Protein AF-A0A1K2CE29-F1 (afdb_monomer)

Organism: Streptomyces atratus (NCBI:txid1893)

Foldseek 3Di:
DALQWDDDPLDPPTDGDDLVVSLVVLLVCVVVPDQEAEEEQPRHDPVGHPLLSNLQNAPVHDPSHHYHYYDFWDADPVRDTDPTDDPVRRVVVVVVSVPPDND

Nearest PDB structures (foldseek):
  8te8-assembly2_B  TM=7.914E-01  e=6.055E-07  Escherichia coli
  3v0u-assembly1_A  TM=7.555E-01  e=3.771E-03  Rauvolfia serpentina
  3v0t-assembly1_A  TM=7.241E-01  e=9.459E-03  Rauvolfia serpentina
  7sim-assembly1_B  TM=4.957E-01  e=8.237E-01  Homo sapiens

InterPro domains:
  IPR023210 NADP-dependent oxidoreductase do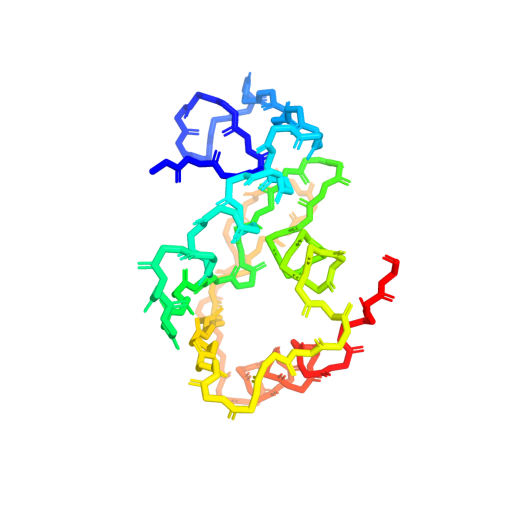main [PF00248] (10-99)
  IPR036812 NAD(P)-dependent oxidoreductase domain superfamily [G3DSA:3.20.20.100] (1-100)
  IPR036812 NAD(P)-dependent oxidoreductase domain superfamily [SSF51430] (17-99)

Structure (mmCIF, N/CA/C/O backbone):
data_AF-A0A1K2CE29-F1
#
_entry.id   AF-A0A1K2CE29-F1
#
loop_
_atom_site.group_PDB
_atom_site.id
_atom_site.type_symbol
_atom_site.label_atom_id
_atom_site.label_alt_id
_atom_site.label_comp_id
_atom_site.label_asym_id
_atom_site.label_entity_id
_atom_site.label_seq_id
_atom_site.pdbx_PDB_ins_code
_atom_site.Cartn_x
_atom_site.Cartn_y
_atom_site.Cartn_z
_atom_site.occupancy
_atom_site.B_iso_or_equiv
_atom_site.auth_seq_id
_atom_site.auth_comp_id
_atom_site.auth_asym_id
_atom_site.auth_atom_id
_atom_site.pdbx_PDB_model_num
ATOM 1 N N . MET A 1 1 ? -6.189 9.798 -3.801 1.00 66.31 1 MET A N 1
ATOM 2 C CA . MET A 1 1 ? -5.172 10.504 -2.982 1.00 66.31 1 MET A CA 1
ATOM 3 C C . MET A 1 1 ? -3.851 9.754 -3.088 1.00 66.31 1 MET A C 1
ATOM 5 O O . MET A 1 1 ? -3.899 8.541 -3.218 1.00 66.31 1 MET A O 1
ATOM 9 N N . ARG A 1 2 ? -2.696 10.433 -3.054 1.00 82.62 2 ARG A N 1
ATOM 10 C CA . ARG A 1 2 ? -1.378 9.775 -3.028 1.00 82.62 2 ARG A CA 1
ATOM 11 C C . ARG A 1 2 ? -0.808 9.786 -1.615 1.00 82.62 2 ARG A C 1
ATOM 13 O O . ARG A 1 2 ? -0.798 10.841 -0.983 1.00 82.62 2 ARG A O 1
ATOM 20 N N . LEU A 1 3 ? -0.372 8.621 -1.138 1.00 90.19 3 LEU A N 1
ATOM 21 C CA . LEU A 1 3 ? 0.166 8.457 0.216 1.00 90.19 3 LEU A CA 1
ATOM 22 C C . LEU A 1 3 ? 1.689 8.601 0.276 1.00 90.19 3 LEU A C 1
ATOM 24 O O . LEU A 1 3 ? 2.207 9.051 1.289 1.00 90.19 3 LEU A O 1
ATOM 28 N N . THR A 1 4 ? 2.404 8.242 -0.791 1.00 87.69 4 THR A N 1
ATOM 29 C CA . THR A 1 4 ? 3.874 8.200 -0.792 1.00 87.69 4 THR A CA 1
ATOM 30 C C . THR A 1 4 ? 4.516 9.501 -1.268 1.00 87.69 4 THR A C 1
ATOM 32 O O . THR A 1 4 ? 5.581 9.861 -0.767 1.00 87.69 4 THR A O 1
ATOM 35 N N . GLN A 1 5 ? 3.867 10.241 -2.178 1.00 87.75 5 GLN A N 1
ATOM 36 C CA . GLN A 1 5 ? 4.400 11.472 -2.780 1.00 87.75 5 GLN A CA 1
ATOM 37 C C . GLN A 1 5 ? 3.315 12.463 -3.222 1.00 87.75 5 GLN A C 1
ATOM 39 O O . GLN A 1 5 ? 2.170 12.077 -3.462 1.00 87.75 5 GLN A O 1
ATOM 44 N N . THR A 1 6 ? 3.687 13.731 -3.361 1.00 83.25 6 THR A N 1
ATOM 45 C CA . THR A 1 6 ? 2.931 14.771 -4.073 1.00 83.25 6 THR A CA 1
ATOM 46 C C . THR A 1 6 ? 3.505 14.952 -5.489 1.00 83.25 6 THR A C 1
ATOM 48 O O . THR A 1 6 ? 4.650 14.591 -5.738 1.00 83.25 6 THR A O 1
ATOM 51 N 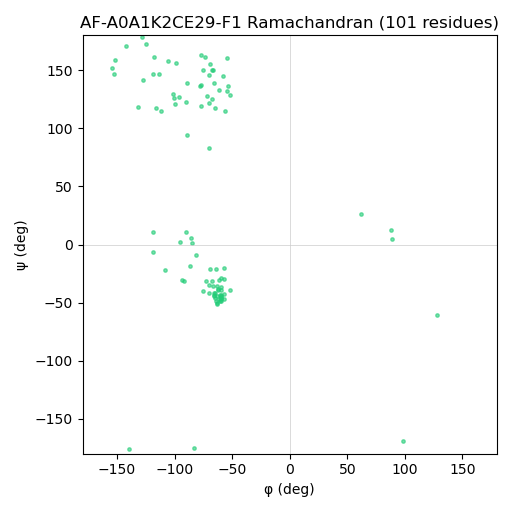N . GLY A 1 7 ? 2.712 15.459 -6.442 1.00 76.50 7 GLY A N 1
ATOM 52 C CA . GLY A 1 7 ? 3.133 15.614 -7.850 1.00 76.50 7 GLY A CA 1
ATOM 53 C C . GLY A 1 7 ? 2.654 14.492 -8.781 1.00 76.50 7 GLY A C 1
ATOM 54 O O . GLY A 1 7 ? 1.777 13.710 -8.402 1.00 76.50 7 GLY A O 1
ATOM 55 N N . ALA A 1 8 ? 3.177 14.436 -10.014 1.00 71.38 8 ALA A N 1
ATOM 56 C CA . ALA A 1 8 ? 2.796 13.451 -11.038 1.00 71.38 8 ALA A CA 1
ATOM 57 C C . ALA A 1 8 ? 3.427 12.063 -10.786 1.00 71.38 8 ALA A C 1
ATOM 59 O O . ALA A 1 8 ? 4.234 11.885 -9.874 1.00 71.38 8 ALA A O 1
ATOM 60 N N . VAL A 1 9 ? 2.904 10.996 -11.420 1.00 64.50 9 VAL A N 1
ATOM 61 C CA . VAL A 1 9 ? 3.458 9.632 -11.213 1.00 64.50 9 VAL A CA 1
ATOM 62 C C . VAL A 1 9 ? 4.730 9.564 -12.044 1.00 64.50 9 VAL A C 1
ATOM 64 O O . VAL A 1 9 ? 4.688 10.008 -13.186 1.00 64.50 9 VAL A O 1
ATOM 67 N N . PHE A 1 10 ? 5.811 9.008 -11.493 1.00 65.88 10 PHE A N 1
ATOM 68 C CA . PHE A 1 10 ? 7.098 8.892 -12.194 1.00 65.88 10 PHE A CA 1
ATOM 69 C C . PHE A 1 10 ? 7.723 10.239 -12.582 1.00 65.88 10 PHE A C 1
ATOM 71 O O . PHE A 1 10 ? 8.460 10.318 -13.556 1.00 65.88 10 PHE A O 1
ATOM 78 N N . ASP A 1 11 ? 7.391 11.284 -11.828 1.00 71.06 11 ASP A N 1
ATOM 79 C CA . ASP A 1 11 ? 8.025 12.591 -11.924 1.00 71.06 11 ASP A CA 1
ATOM 80 C C . ASP A 1 11 ? 9.221 12.639 -10.972 1.00 71.06 11 ASP A C 1
ATOM 82 O O . ASP A 1 11 ? 9.059 12.430 -9.766 1.00 71.06 11 ASP A O 1
ATOM 86 N N . ASP A 1 12 ? 10.402 12.926 -11.515 1.00 67.12 12 ASP A N 1
ATOM 87 C CA . ASP A 1 12 ? 11.650 13.044 -10.756 1.00 67.12 12 ASP A CA 1
ATOM 88 C C . ASP A 1 12 ? 11.606 14.211 -9.751 1.00 67.12 12 ASP A C 1
ATOM 90 O O . ASP A 1 12 ? 12.337 14.211 -8.761 1.00 67.12 12 ASP A O 1
ATOM 94 N N . GLY A 1 13 ? 10.712 15.188 -9.961 1.00 70.56 13 GLY A N 1
ATOM 95 C CA . GLY A 1 13 ? 10.454 16.300 -9.043 1.00 70.56 13 GLY A CA 1
ATOM 96 C C . GLY A 1 13 ? 9.452 15.999 -7.921 1.00 70.56 13 GLY A C 1
ATOM 97 O O . GLY A 1 13 ? 9.144 16.890 -7.123 1.00 70.56 13 GLY A O 1
ATOM 98 N N . ALA A 1 14 ? 8.911 14.779 -7.839 1.00 80.38 14 ALA A N 1
ATOM 99 C CA . ALA A 1 14 ? 7.910 14.426 -6.838 1.00 80.38 14 ALA A CA 1
ATOM 100 C C . ALA A 1 14 ? 8.495 14.418 -5.413 1.00 80.38 14 ALA A C 1
ATOM 102 O O . ALA A 1 14 ? 9.448 13.702 -5.104 1.00 80.38 14 ALA A O 1
ATOM 103 N N . ALA A 1 15 ? 7.874 15.172 -4.504 1.00 84.69 15 ALA A N 1
ATOM 104 C CA . ALA A 1 15 ? 8.290 15.225 -3.106 1.00 84.69 15 ALA A CA 1
ATOM 105 C C . ALA A 1 15 ? 7.581 14.138 -2.277 1.00 84.69 15 ALA A C 1
ATOM 107 O O . ALA A 1 15 ? 6.372 13.933 -2.441 1.00 84.69 15 ALA A O 1
ATOM 108 N N . PRO A 1 16 ? 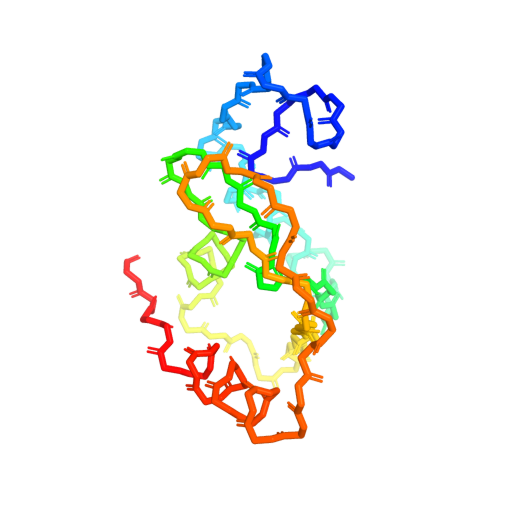8.274 13.459 -1.342 1.00 86.06 16 PRO A N 1
ATOM 109 C CA . PRO A 1 16 ? 7.632 12.552 -0.401 1.00 86.06 16 PRO A CA 1
ATOM 110 C C . PRO A 1 16 ? 6.491 13.239 0.356 1.00 86.06 16 PRO A C 1
ATOM 112 O O . PRO A 1 16 ? 6.621 14.372 0.818 1.00 86.06 16 PRO A O 1
ATOM 115 N N . SER A 1 17 ? 5.363 12.546 0.503 1.00 90.31 17 SER A N 1
ATOM 116 C CA . SER A 1 17 ? 4.260 13.060 1.316 1.00 90.31 17 SER A CA 1
ATOM 117 C C . SER A 1 17 ? 4.648 13.103 2.794 1.00 90.31 17 SER A C 1
ATOM 119 O O . SER A 1 17 ? 5.399 12.252 3.283 1.00 90.31 17 SER 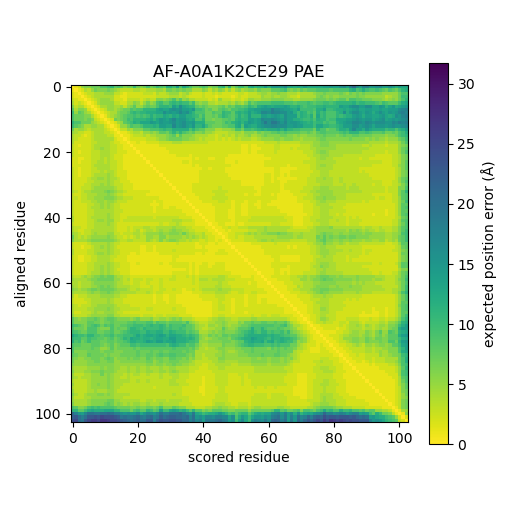A O 1
ATOM 121 N N . ASP A 1 18 ? 4.069 14.057 3.527 1.00 92.62 18 ASP A N 1
ATOM 122 C CA . ASP A 1 18 ? 4.161 14.073 4.985 1.00 92.62 18 ASP A CA 1
ATOM 123 C C . ASP A 1 18 ? 3.679 12.737 5.583 1.00 92.62 18 ASP A C 1
ATOM 125 O O . ASP A 1 18 ? 2.606 12.231 5.227 1.00 92.62 18 ASP A O 1
ATOM 129 N N . ARG A 1 19 ? 4.473 12.170 6.506 1.00 93.94 19 ARG A N 1
ATOM 130 C CA . ARG A 1 19 ? 4.168 10.860 7.110 1.00 93.94 19 ARG A CA 1
ATOM 131 C C . ARG A 1 19 ? 2.881 10.922 7.902 1.00 93.94 19 ARG A C 1
ATOM 133 O O . ARG A 1 19 ? 2.048 10.032 7.774 1.00 93.94 19 ARG A O 1
ATOM 140 N N . GLY A 1 20 ? 2.760 11.941 8.754 1.00 96.31 20 GLY A N 1
ATOM 141 C CA . GLY A 1 20 ? 1.667 12.055 9.712 1.00 96.31 20 GLY A CA 1
ATOM 142 C C . GLY A 1 20 ? 0.335 12.102 8.985 1.00 96.31 20 GLY A C 1
ATOM 143 O O . GLY A 1 20 ? -0.575 11.340 9.305 1.00 96.31 20 GLY A O 1
ATOM 144 N N . ARG A 1 21 ? 0.270 12.902 7.920 1.00 95.44 21 ARG A N 1
ATOM 145 C CA . ARG A 1 21 ? -0.886 12.990 7.034 1.00 95.44 21 ARG A CA 1
ATOM 146 C C . ARG A 1 21 ? -1.223 11.654 6.376 1.00 95.44 21 ARG A C 1
ATOM 148 O O . ARG A 1 21 ? -2.392 11.281 6.359 1.00 95.44 21 ARG A O 1
ATOM 155 N N . ALA A 1 22 ? -0.237 10.934 5.837 1.00 95.88 22 ALA A N 1
ATOM 156 C CA . ALA A 1 22 ? -0.478 9.642 5.191 1.00 95.88 22 ALA A CA 1
ATOM 157 C C . ALA A 1 22 ? -1.029 8.596 6.178 1.00 95.88 22 ALA A C 1
ATOM 159 O O . ALA A 1 22 ? -2.013 7.921 5.873 1.00 95.88 22 ALA A O 1
ATOM 160 N N . LEU A 1 23 ? -0.452 8.517 7.382 1.00 97.38 23 LEU A N 1
ATOM 161 C CA . LEU A 1 23 ? -0.927 7.620 8.439 1.00 97.38 23 LEU A CA 1
ATOM 162 C C . LEU A 1 23 ? -2.331 8.009 8.927 1.00 97.38 23 LEU A C 1
ATOM 164 O O . LEU A 1 23 ? -3.175 7.136 9.118 1.00 97.38 23 LEU A O 1
ATOM 168 N N . ALA A 1 24 ? -2.600 9.307 9.100 1.00 97.75 24 ALA A N 1
ATOM 169 C CA . ALA A 1 24 ? -3.907 9.803 9.529 1.00 97.75 24 ALA A CA 1
ATOM 170 C C . ALA A 1 24 ? -5.012 9.454 8.523 1.00 97.75 24 ALA A C 1
ATOM 172 O O . ALA A 1 24 ? -6.104 9.069 8.924 1.00 97.75 24 ALA A O 1
ATOM 173 N N . VAL A 1 25 ? -4.723 9.530 7.222 1.00 97.44 25 VAL A N 1
ATOM 174 C CA . VAL A 1 25 ? -5.672 9.151 6.164 1.00 97.44 25 VAL A CA 1
ATOM 175 C C . VAL A 1 25 ? -5.996 7.662 6.212 1.00 97.44 25 VAL A C 1
ATOM 177 O O . VAL A 1 25 ? -7.167 7.304 6.143 1.00 97.44 25 VAL A O 1
ATOM 180 N N . LEU A 1 26 ? -4.980 6.802 6.345 1.00 97.75 26 LEU A N 1
ATOM 181 C CA . LEU A 1 26 ? -5.170 5.350 6.434 1.00 97.75 26 LEU A CA 1
ATOM 182 C C . LEU A 1 26 ? -6.034 4.975 7.642 1.00 97.75 26 LEU A C 1
ATOM 184 O O . LEU A 1 26 ? -7.015 4.251 7.495 1.00 97.75 26 LEU A O 1
ATOM 188 N N . ARG A 1 27 ? -5.714 5.527 8.818 1.00 98.19 27 ARG A N 1
ATOM 189 C CA . ARG A 1 27 ? -6.497 5.308 10.044 1.00 98.19 27 ARG A CA 1
ATOM 190 C C . ARG A 1 27 ? -7.924 5.809 9.889 1.00 98.19 27 ARG A C 1
ATOM 192 O O . ARG A 1 27 ? -8.862 5.074 10.170 1.00 98.19 27 ARG A O 1
ATOM 199 N N . ARG A 1 28 ? -8.091 7.023 9.355 1.00 98.31 28 ARG A N 1
ATOM 200 C CA . ARG A 1 28 ? -9.413 7.614 9.159 1.00 98.31 28 ARG A CA 1
ATOM 201 C C . ARG A 1 28 ? -10.273 6.814 8.183 1.00 98.31 28 ARG A C 1
ATOM 203 O O . ARG A 1 28 ? -11.478 6.736 8.381 1.00 98.31 28 ARG A O 1
ATOM 210 N N . ALA A 1 29 ? -9.683 6.228 7.142 1.00 97.88 29 ALA A N 1
ATOM 211 C CA . ALA A 1 29 ? -10.415 5.372 6.213 1.00 97.88 29 ALA A CA 1
ATOM 212 C C . ALA A 1 29 ? -11.014 4.154 6.934 1.00 97.88 29 ALA A C 1
ATOM 214 O O . ALA A 1 29 ? -12.211 3.903 6.808 1.00 97.88 29 ALA A O 1
ATOM 215 N N . VAL A 1 30 ? -10.211 3.458 7.742 1.00 97.56 30 VAL A N 1
ATOM 216 C CA . VAL A 1 30 ? -10.671 2.299 8.524 1.00 97.56 30 VAL A CA 1
ATOM 217 C C . VAL A 1 30 ? -11.694 2.708 9.591 1.00 97.56 30 VAL A C 1
ATOM 219 O O . VAL A 1 30 ? -12.729 2.064 9.713 1.00 97.56 30 VAL A O 1
ATOM 222 N N . GLU A 1 31 ? -11.487 3.827 10.296 1.00 97.69 31 GLU A N 1
ATOM 223 C CA . GLU A 1 31 ? -12.479 4.386 11.239 1.00 97.69 31 GLU A CA 1
ATOM 224 C C . GLU A 1 31 ? -13.837 4.688 10.584 1.00 97.69 31 GLU A C 1
ATOM 226 O O . GLU A 1 31 ? -14.870 4.665 11.249 1.00 97.69 31 GLU A O 1
ATOM 231 N N . LEU A 1 32 ? -13.836 5.012 9.289 1.00 98.19 32 LEU A N 1
ATOM 232 C CA . LEU A 1 32 ? -15.038 5.273 8.498 1.00 98.19 32 LEU A CA 1
ATOM 233 C C . LEU A 1 32 ? -15.665 3.996 7.911 1.00 98.19 32 LEU A C 1
ATOM 235 O O . LEU A 1 32 ? -16.626 4.094 7.151 1.00 98.19 32 LEU A O 1
ATOM 239 N N . GLY A 1 33 ? -15.144 2.815 8.255 1.00 97.62 33 GLY A N 1
ATOM 240 C CA . GLY A 1 33 ? -15.666 1.520 7.820 1.00 97.62 33 GLY A CA 1
ATOM 241 C C . GLY A 1 33 ? -15.097 1.011 6.496 1.00 97.62 33 GLY A C 1
ATOM 242 O O . GLY A 1 33 ? -15.637 0.061 5.933 1.00 97.62 33 GLY A O 1
ATOM 243 N N . VAL A 1 34 ? -14.024 1.612 5.966 1.00 98.19 34 VAL A N 1
ATOM 244 C CA . VAL A 1 34 ? -13.314 1.033 4.815 1.00 98.19 34 VAL A CA 1
ATOM 245 C C . VAL A 1 34 ? -12.577 -0.224 5.265 1.00 98.19 34 VAL A C 1
ATOM 247 O O . VAL A 1 34 ? -11.684 -0.150 6.105 1.00 98.19 34 VAL A O 1
ATOM 250 N N . ASN A 1 35 ? -12.895 -1.355 4.639 1.00 97.88 35 ASN A N 1
ATOM 251 C CA . ASN A 1 35 ? -12.266 -2.649 4.908 1.00 97.88 35 ASN A CA 1
ATOM 252 C C . ASN A 1 35 ? -11.539 -3.242 3.687 1.00 97.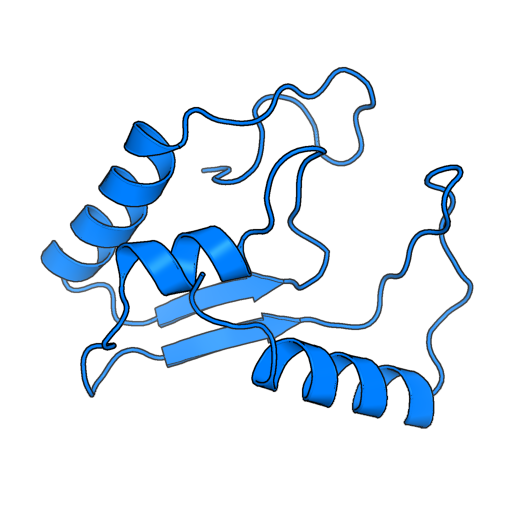88 35 ASN A C 1
ATOM 254 O O . ASN A 1 35 ? -11.123 -4.394 3.712 1.00 97.88 35 ASN A O 1
ATOM 258 N N . HIS A 1 36 ? -11.355 -2.466 2.615 1.00 97.94 36 HIS A N 1
ATOM 259 C CA . HIS A 1 36 ? -10.613 -2.895 1.430 1.00 97.94 36 HIS A CA 1
ATOM 260 C C . HIS A 1 36 ? -9.598 -1.829 1.010 1.00 97.94 36 HIS A C 1
ATOM 262 O O . HIS A 1 36 ? -9.974 -0.704 0.673 1.00 97.94 36 HIS A O 1
ATOM 268 N N . ILE A 1 37 ? -8.310 -2.178 1.018 1.00 96.75 37 ILE A N 1
ATOM 269 C CA . ILE A 1 37 ? -7.203 -1.302 0.616 1.00 96.75 37 ILE A CA 1
ATOM 270 C C . ILE A 1 37 ? -6.516 -1.892 -0.610 1.00 96.75 37 ILE A C 1
ATOM 272 O O . ILE A 1 37 ? -5.918 -2.963 -0.549 1.00 96.75 37 ILE A O 1
ATOM 276 N N . ASP A 1 38 ? -6.555 -1.147 -1.711 1.00 96.50 38 ASP A N 1
ATOM 277 C CA . ASP A 1 38 ? -5.830 -1.465 -2.937 1.00 96.50 38 ASP A CA 1
ATOM 278 C C . ASP A 1 38 ? -4.493 -0.704 -2.991 1.00 96.50 38 ASP A C 1
ATOM 280 O O . ASP A 1 38 ? -4.446 0.520 -2.845 1.00 96.50 38 ASP A O 1
ATOM 284 N N . THR A 1 39 ? -3.395 -1.429 -3.198 1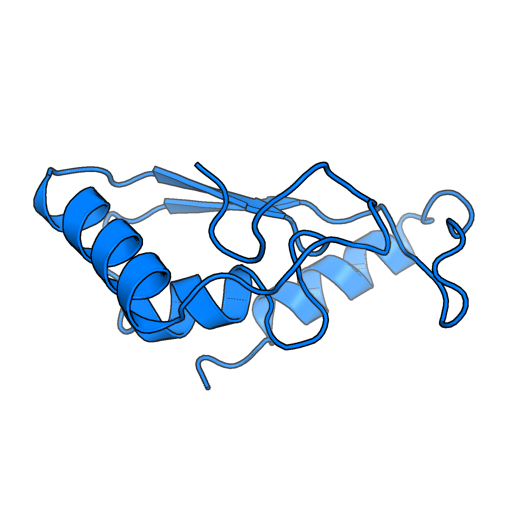.00 94.50 39 THR A N 1
ATOM 285 C CA . THR A 1 39 ? -2.027 -0.898 -3.266 1.00 94.50 39 THR A CA 1
ATOM 286 C C . THR A 1 39 ? -1.210 -1.581 -4.375 1.00 94.50 39 THR A C 1
ATOM 288 O O . THR A 1 39 ? -1.728 -2.371 -5.175 1.00 94.50 39 THR A O 1
ATOM 291 N N . ALA A 1 40 ? 0.073 -1.236 -4.477 1.00 92.44 40 ALA A N 1
ATOM 292 C CA . ALA A 1 40 ? 1.045 -1.868 -5.358 1.00 92.44 40 ALA A CA 1
ATOM 293 C C . ALA A 1 40 ? 2.469 -1.749 -4.792 1.00 92.44 40 ALA A C 1
ATOM 295 O O . ALA A 1 40 ? 2.826 -0.724 -4.213 1.00 92.44 40 ALA A O 1
ATOM 296 N N . ALA A 1 41 ? 3.310 -2.757 -5.038 1.00 89.75 41 ALA A N 1
ATOM 297 C CA . ALA A 1 41 ? 4.708 -2.791 -4.596 1.00 89.75 41 ALA A CA 1
ATOM 298 C C . ALA A 1 41 ? 5.546 -1.624 -5.151 1.00 89.75 41 ALA A C 1
ATOM 300 O O . ALA A 1 41 ? 6.489 -1.160 -4.519 1.00 89.75 41 ALA A O 1
ATOM 301 N N . PHE A 1 42 ? 5.171 -1.130 -6.330 1.00 86.94 42 PHE A N 1
ATOM 302 C CA . PHE A 1 42 ? 5.818 -0.015 -7.018 1.00 86.94 42 PHE A CA 1
ATOM 303 C C . PHE A 1 42 ? 5.220 1.357 -6.648 1.00 86.94 42 PHE A C 1
ATOM 305 O O . PHE A 1 42 ? 5.532 2.359 -7.289 1.00 86.94 42 PHE A O 1
ATOM 312 N N . TYR A 1 43 ? 4.370 1.437 -5.617 1.00 89.06 43 TYR A N 1
ATOM 313 C CA . TYR A 1 43 ? 3.977 2.710 -5.008 1.00 89.06 43 TYR A CA 1
ATOM 314 C C . TYR A 1 43 ? 4.952 3.064 -3.890 1.00 89.06 43 TYR A C 1
ATOM 316 O O . TYR A 1 43 ? 4.798 2.651 -2.740 1.00 89.06 43 TYR A O 1
ATOM 324 N N . PHE A 1 44 ? 5.958 3.859 -4.230 1.00 87.12 44 PHE A N 1
ATOM 325 C CA . PHE A 1 44 ? 6.967 4.348 -3.299 1.00 87.12 44 PHE A CA 1
ATOM 326 C C . PHE A 1 44 ? 7.347 5.796 -3.615 1.00 87.12 44 PHE A C 1
ATOM 328 O O . PHE A 1 44 ? 6.907 6.367 -4.610 1.00 87.12 44 PHE A O 1
ATOM 335 N N . SER A 1 45 ? 8.119 6.395 -2.722 1.00 86.62 45 SER A N 1
ATOM 336 C CA . SER A 1 45 ? 8.922 7.594 -2.938 1.00 86.62 45 SER A CA 1
ATOM 337 C C . SER A 1 45 ? 10.348 7.305 -2.475 1.00 86.62 45 SER A C 1
ATOM 339 O O . SER A 1 45 ? 10.624 6.231 -1.940 1.00 86.62 45 SER A O 1
ATOM 341 N N . SER A 1 46 ? 11.255 8.270 -2.622 1.00 81.75 46 SER A N 1
ATOM 342 C CA . SER A 1 46 ? 12.642 8.136 -2.156 1.00 81.75 46 SER A CA 1
ATOM 343 C C . SER A 1 46 ? 12.777 7.825 -0.659 1.00 81.75 46 SER A C 1
ATOM 345 O O . SER A 1 46 ? 13.818 7.334 -0.235 1.00 81.75 46 SER A O 1
ATOM 347 N N . LEU A 1 47 ? 11.744 8.099 0.147 1.00 86.38 47 LEU A N 1
ATOM 348 C CA . LEU A 1 47 ? 11.782 7.889 1.595 1.00 86.38 47 LEU A CA 1
ATOM 349 C C . LEU A 1 47 ? 10.938 6.710 2.083 1.00 86.38 47 LEU A C 1
ATOM 351 O O . LEU A 1 47 ? 11.156 6.278 3.215 1.00 86.38 47 LEU A O 1
ATOM 355 N N . ARG A 1 48 ? 9.929 6.259 1.321 1.00 87.25 48 ARG A N 1
ATOM 356 C CA . ARG A 1 48 ? 8.855 5.385 1.838 1.00 87.25 48 ARG A CA 1
ATOM 357 C C . ARG A 1 48 ? 8.193 4.524 0.780 1.00 87.25 48 ARG A C 1
ATOM 359 O O . ARG A 1 48 ? 8.026 4.964 -0.352 1.00 87.25 48 ARG A O 1
ATOM 366 N N . SER A 1 49 ? 7.676 3.370 1.190 1.00 90.31 49 SER A N 1
ATOM 367 C CA . SER A 1 49 ? 6.751 2.560 0.388 1.00 90.31 49 SER A CA 1
ATOM 368 C C . SER A 1 49 ? 5.317 2.664 0.917 1.00 90.31 49 SER A C 1
ATOM 370 O O . SER A 1 49 ? 5.082 2.991 2.082 1.00 90.31 49 SER A O 1
ATOM 372 N N . ALA A 1 50 ? 4.332 2.376 0.066 1.00 92.88 50 ALA A N 1
ATOM 373 C CA . ALA A 1 50 ? 2.939 2.279 0.493 1.00 92.88 50 ALA A CA 1
ATOM 374 C C . ALA A 1 50 ? 2.737 1.152 1.523 1.00 92.88 50 ALA A C 1
ATOM 376 O O . ALA A 1 50 ? 2.008 1.350 2.493 1.00 92.88 50 ALA A O 1
ATOM 377 N N . ASN A 1 51 ? 3.421 0.013 1.357 1.00 91.62 51 ASN A N 1
ATOM 378 C CA . ASN A 1 51 ? 3.362 -1.109 2.299 1.00 91.62 51 ASN A CA 1
ATOM 379 C C . ASN A 1 51 ? 3.853 -0.701 3.696 1.00 91.62 51 ASN A C 1
ATOM 381 O O . ASN A 1 51 ? 3.185 -0.996 4.679 1.00 91.62 51 ASN A O 1
ATOM 385 N N . GLU A 1 52 ? 4.959 0.046 3.796 1.00 92.31 52 GLU A N 1
ATOM 386 C CA . GLU A 1 52 ? 5.460 0.564 5.079 1.00 92.31 52 GLU A CA 1
ATOM 387 C C . GLU A 1 52 ? 4.427 1.462 5.773 1.00 92.31 52 GLU A C 1
ATOM 389 O O . GLU A 1 52 ? 4.166 1.310 6.967 1.00 92.31 52 GLU A O 1
ATOM 394 N N . LEU A 1 53 ? 3.785 2.360 5.020 1.00 94.94 53 LEU A N 1
ATOM 395 C CA . LEU A 1 53 ? 2.752 3.247 5.555 1.00 94.94 53 LEU A CA 1
ATOM 396 C C . LEU A 1 53 ? 1.505 2.484 6.024 1.00 94.94 53 LEU A C 1
ATOM 398 O O . LEU A 1 53 ? 0.988 2.788 7.098 1.00 94.94 53 LEU A O 1
ATOM 402 N N . ILE A 1 54 ? 1.035 1.503 5.246 1.00 95.50 54 ILE A N 1
ATOM 403 C CA . ILE A 1 54 ? -0.116 0.653 5.593 1.00 95.50 54 ILE A CA 1
ATOM 404 C C . ILE A 1 54 ? 0.193 -0.152 6.854 1.00 95.50 54 ILE A C 1
ATOM 406 O O . ILE A 1 54 ? -0.564 -0.077 7.824 1.00 95.50 54 ILE A O 1
ATOM 410 N N . ASN A 1 55 ? 1.335 -0.841 6.870 1.00 93.75 55 ASN A N 1
ATOM 411 C CA . ASN A 1 55 ? 1.759 -1.664 7.993 1.00 93.75 55 ASN A CA 1
ATOM 412 C C . ASN A 1 55 ? 1.847 -0.844 9.290 1.00 93.75 55 ASN A C 1
ATOM 414 O O . ASN A 1 55 ? 1.316 -1.246 10.323 1.00 93.75 55 ASN A O 1
ATOM 418 N N . ARG A 1 56 ? 2.470 0.341 9.243 1.00 95.12 56 ARG A N 1
ATOM 419 C CA . ARG A 1 56 ? 2.630 1.202 10.423 1.00 95.12 56 ARG A CA 1
ATOM 420 C C . ARG A 1 56 ? 1.329 1.878 10.867 1.00 95.12 56 ARG A C 1
ATOM 422 O O . ARG A 1 56 ? 1.166 2.188 12.048 1.00 95.12 56 ARG A O 1
ATOM 429 N N . ALA A 1 57 ? 0.425 2.184 9.939 1.00 96.25 57 ALA A N 1
ATOM 430 C CA . ALA A 1 57 ? -0.839 2.830 10.279 1.00 96.25 57 ALA A CA 1
ATOM 431 C C . ALA A 1 57 ? -1.830 1.859 10.921 1.00 96.25 57 ALA A C 1
ATOM 433 O O . ALA A 1 57 ? -2.541 2.279 11.837 1.00 96.25 57 ALA A O 1
ATOM 434 N N . LEU A 1 58 ? -1.881 0.626 10.407 1.00 96.12 58 LEU A N 1
ATOM 435 C CA . LEU A 1 58 ? -2.985 -0.306 10.624 1.00 96.12 58 LEU A CA 1
ATOM 436 C C . LEU A 1 58 ? -2.575 -1.603 11.324 1.00 96.12 58 LEU A C 1
ATOM 438 O O . LEU A 1 58 ? -3.461 -2.378 11.639 1.00 96.12 58 LEU A O 1
ATOM 442 N N . GLY A 1 59 ? -1.284 -1.862 11.557 1.00 92.88 59 GLY A N 1
ATOM 443 C CA . GLY A 1 59 ? -0.826 -3.028 12.313 1.00 92.88 59 GLY A CA 1
ATOM 444 C C . GLY A 1 59 ? -1.005 -2.857 13.835 1.00 92.88 59 GLY A C 1
ATOM 445 O O . GLY A 1 59 ? -0.644 -1.797 14.356 1.00 92.88 59 GLY A O 1
ATOM 446 N N . PRO A 1 60 ? -1.481 -3.883 14.574 1.00 93.69 60 PRO A N 1
ATOM 447 C CA . PRO A 1 60 ? -2.078 -5.131 14.079 1.00 93.69 60 PRO A CA 1
ATOM 448 C C . PRO A 1 60 ? -3.410 -4.879 13.354 1.00 93.69 60 PRO A C 1
ATOM 450 O O . PRO A 1 60 ? -4.210 -4.061 13.802 1.00 93.69 60 PRO A O 1
ATOM 453 N N . TYR A 1 61 ? -3.625 -5.583 12.238 1.00 93.94 61 TYR A N 1
ATOM 454 C CA . TYR A 1 61 ? -4.753 -5.331 11.337 1.00 93.94 61 TYR A CA 1
ATOM 455 C C . TYR A 1 61 ? -6.104 -5.725 11.945 1.00 93.94 61 TYR A C 1
ATOM 457 O O . TYR A 1 61 ? -6.167 -6.736 12.645 1.00 93.94 61 TYR A O 1
ATOM 465 N N . PRO A 1 62 ? -7.188 -4.985 11.638 1.00 95.50 62 PRO A N 1
ATOM 466 C CA . PRO A 1 62 ? -8.550 -5.455 11.876 1.00 95.50 62 PRO A CA 1
ATOM 467 C C . PRO A 1 62 ? -8.827 -6.774 11.142 1.00 95.50 62 PRO A C 1
ATOM 469 O O . PRO A 1 62 ? -8.356 -6.961 10.019 1.00 95.50 62 PRO A O 1
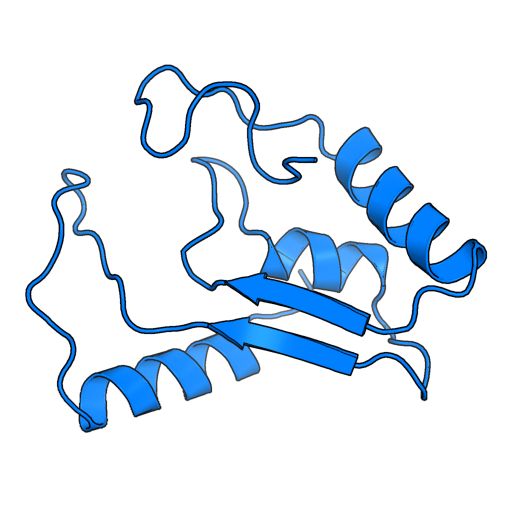ATOM 472 N N . ASP A 1 63 ? -9.632 -7.650 11.745 1.00 96.12 63 ASP A N 1
ATOM 473 C CA . ASP A 1 63 ? -9.907 -8.997 11.219 1.00 96.12 63 ASP A CA 1
ATOM 474 C C . ASP A 1 63 ? -10.585 -9.000 9.837 1.00 96.12 63 ASP A C 1
ATOM 476 O O . ASP A 1 63 ? -10.386 -9.926 9.052 1.00 96.12 63 ASP A O 1
ATOM 480 N N . ASP A 1 64 ? -11.387 -7.979 9.523 1.00 96.75 64 ASP A N 1
ATOM 481 C CA . ASP A 1 64 ? -12.125 -7.866 8.261 1.00 96.75 64 ASP A CA 1
ATOM 482 C C . ASP A 1 64 ? -11.403 -7.027 7.192 1.00 96.75 64 ASP A C 1
ATOM 484 O O . ASP A 1 64 ? -11.934 -6.839 6.094 1.00 96.75 64 ASP A O 1
ATOM 488 N N . LEU A 1 65 ? -10.189 -6.537 7.477 1.00 97.44 65 LEU A N 1
ATOM 489 C CA . LEU A 1 65 ? -9.419 -5.720 6.543 1.00 97.44 65 LEU A CA 1
ATOM 490 C C . LEU A 1 65 ? -8.773 -6.579 5.446 1.00 97.44 65 LEU A C 1
ATOM 492 O O . LEU A 1 65 ? -7.883 -7.391 5.693 1.00 97.44 65 LEU A O 1
ATOM 496 N N . VAL A 1 66 ? -9.144 -6.314 4.195 1.00 97.50 66 VAL A N 1
ATOM 497 C CA . VAL A 1 66 ? -8.542 -6.917 3.003 1.00 97.50 66 VAL A CA 1
ATOM 498 C C . VAL A 1 66 ? -7.543 -5.951 2.370 1.00 97.50 66 VAL A C 1
ATOM 500 O O . VAL A 1 66 ? -7.888 -4.825 2.012 1.00 97.50 66 VAL A O 1
ATOM 503 N N . ILE A 1 67 ? -6.307 -6.414 2.170 1.00 95.81 67 ILE A N 1
ATOM 504 C CA . ILE A 1 67 ? -5.259 -5.670 1.460 1.00 95.81 67 ILE A CA 1
ATOM 505 C C . ILE A 1 67 ? -4.962 -6.373 0.133 1.00 95.81 67 ILE A C 1
ATOM 507 O O . ILE A 1 67 ? -4.453 -7.493 0.110 1.00 95.81 67 ILE A O 1
ATOM 511 N N . ALA A 1 68 ? -5.253 -5.700 -0.978 1.00 96.06 68 ALA A N 1
ATOM 512 C CA . ALA A 1 68 ? -4.919 -6.148 -2.324 1.00 96.06 68 ALA A CA 1
ATOM 513 C C . ALA A 1 68 ? -3.655 -5.425 -2.813 1.00 96.06 68 ALA A C 1
ATOM 515 O O . ALA A 1 68 ? -3.630 -4.199 -2.894 1.00 96.06 68 ALA A O 1
ATOM 516 N N . THR A 1 69 ? -2.599 -6.167 -3.158 1.00 94.50 69 THR A N 1
ATOM 517 C CA . THR A 1 69 ? -1.350 -5.605 -3.706 1.00 94.50 69 THR A CA 1
ATOM 518 C C . THR A 1 69 ? -1.067 -6.120 -5.117 1.00 94.50 69 THR A C 1
ATOM 520 O O . THR A 1 69 ? -1.613 -7.132 -5.555 1.00 94.50 69 THR A O 1
ATOM 523 N N . LYS A 1 70 ? -0.199 -5.407 -5.837 1.00 94.31 70 LYS A N 1
ATOM 524 C CA . LYS A 1 70 ? 0.214 -5.701 -7.215 1.00 94.31 70 LYS A CA 1
ATOM 525 C C . LYS A 1 70 ? 1.730 -5.740 -7.305 1.00 94.31 70 LYS A C 1
ATOM 527 O O . LYS A 1 70 ? 2.414 -4.904 -6.716 1.00 94.31 70 LYS A O 1
ATOM 532 N N . VAL A 1 71 ? 2.229 -6.669 -8.106 1.00 93.62 71 VAL A N 1
ATOM 533 C CA . VAL A 1 71 ? 3.647 -6.839 -8.443 1.00 93.62 71 VAL A CA 1
ATOM 534 C C . VAL A 1 71 ? 3.819 -6.820 -9.967 1.00 93.62 71 VAL A C 1
ATOM 536 O O . VAL A 1 71 ? 2.828 -6.815 -10.697 1.00 93.62 71 VAL A O 1
ATOM 539 N N . GLY A 1 72 ? 5.056 -6.801 -10.461 1.00 91.62 72 GLY A N 1
ATOM 540 C CA . GLY A 1 72 ? 5.373 -6.945 -11.886 1.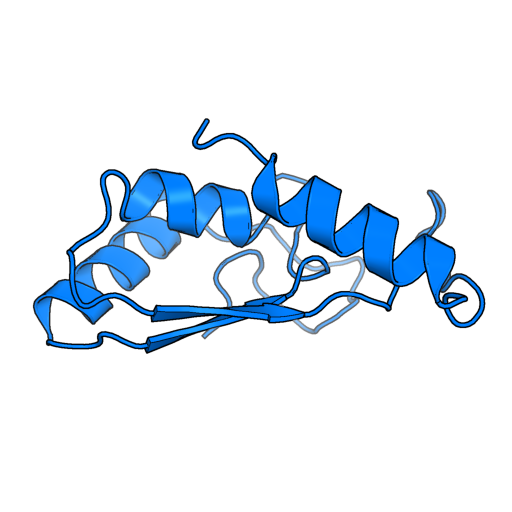00 91.62 72 GLY A CA 1
ATOM 541 C C . GLY A 1 72 ? 6.271 -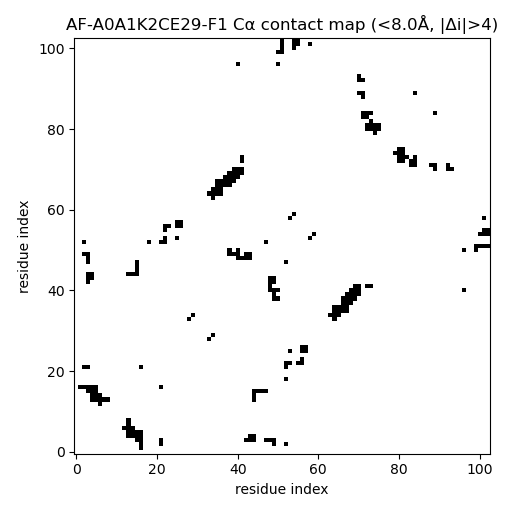5.843 -12.442 1.00 91.62 72 GLY A C 1
ATOM 542 O O . GLY A 1 72 ? 7.358 -6.168 -12.927 1.00 91.62 72 GLY A O 1
ATOM 543 N N . PRO A 1 73 ? 5.851 -4.566 -12.396 1.00 87.88 73 PRO A N 1
ATOM 544 C CA . PRO A 1 73 ? 6.687 -3.446 -12.805 1.00 87.88 73 PRO A CA 1
ATOM 545 C C . PRO A 1 73 ? 7.900 -3.308 -11.881 1.00 87.88 73 PRO A C 1
ATOM 547 O O . PRO A 1 73 ? 7.750 -3.054 -10.686 1.00 87.88 73 PRO A O 1
ATOM 550 N N . GLY A 1 74 ? 9.096 -3.472 -12.443 1.00 83.25 74 GLY A N 1
ATOM 551 C CA . GLY A 1 74 ? 10.364 -3.245 -11.758 1.00 83.25 74 GLY A CA 1
ATOM 552 C C . GLY A 1 74 ? 11.098 -2.054 -12.362 1.00 83.25 74 GLY A C 1
ATOM 553 O O . GLY A 1 74 ? 11.005 -1.820 -13.568 1.00 83.25 74 GLY A O 1
ATOM 554 N N . ARG A 1 75 ? 11.824 -1.313 -11.526 1.00 80.44 75 ARG A N 1
ATOM 555 C CA . ARG A 1 75 ? 12.759 -0.273 -11.960 1.00 80.44 75 ARG A CA 1
ATOM 556 C C . ARG A 1 75 ? 14.162 -0.616 -11.496 1.00 80.44 75 ARG A C 1
ATOM 558 O O . ARG A 1 75 ? 14.317 -1.221 -10.436 1.00 80.44 75 ARG A O 1
ATOM 565 N N . ASP A 1 76 ? 15.156 -0.253 -12.288 1.00 80.56 76 ASP A N 1
ATOM 566 C CA . ASP A 1 76 ? 16.547 -0.305 -11.855 1.00 80.56 76 ASP A CA 1
ATOM 567 C C . ASP A 1 76 ? 16.937 0.955 -11.058 1.00 80.56 76 ASP A C 1
ATOM 569 O O . ASP A 1 76 ? 16.106 1.810 -10.737 1.00 80.56 76 ASP A O 1
ATOM 573 N N . ALA A 1 77 ? 18.219 1.054 -10.705 1.00 75.25 77 ALA A N 1
ATOM 574 C CA . ALA A 1 77 ? 18.747 2.172 -9.934 1.00 75.25 77 ALA A CA 1
ATOM 575 C C . ALA A 1 77 ? 18.772 3.505 -10.706 1.00 75.25 77 ALA A C 1
ATOM 577 O O . ALA A 1 77 ? 18.816 4.549 -10.056 1.00 75.25 77 ALA A O 1
ATOM 578 N N . SER A 1 78 ? 18.741 3.498 -12.047 1.00 78.75 78 SER A N 1
ATOM 579 C CA . SER A 1 78 ? 18.569 4.724 -12.843 1.00 78.75 78 SER A CA 1
ATOM 580 C C . SER A 1 78 ? 17.106 5.152 -12.941 1.00 78.75 78 SER A C 1
ATOM 582 O O . SER A 1 78 ? 16.827 6.270 -13.361 1.00 78.75 78 SER A O 1
ATOM 584 N N . GLY A 1 79 ? 16.175 4.306 -12.491 1.00 72.94 79 GLY A N 1
ATOM 585 C CA . GLY A 1 79 ? 14.742 4.557 -12.562 1.00 72.94 79 GLY A CA 1
ATOM 586 C C . GLY A 1 79 ? 14.112 4.076 -13.868 1.00 72.94 79 GLY A C 1
ATOM 587 O O . GLY A 1 79 ? 12.908 4.287 -14.055 1.00 72.94 79 GLY A O 1
ATOM 588 N N . ASP A 1 80 ? 14.883 3.406 -14.726 1.00 83.19 80 ASP A N 1
ATOM 589 C CA . ASP A 1 80 ? 14.414 2.846 -15.984 1.00 83.19 80 ASP A CA 1
ATOM 590 C C . ASP A 1 80 ? 13.588 1.585 -15.744 1.00 83.19 80 ASP A C 1
ATOM 592 O O . ASP A 1 80 ? 13.776 0.842 -14.776 1.00 83.19 80 ASP A O 1
ATOM 596 N N . TRP A 1 81 ? 12.630 1.340 -16.636 1.00 85.12 81 TRP A N 1
ATOM 597 C CA . TRP A 1 81 ? 11.786 0.157 -16.554 1.00 85.12 81 TRP A CA 1
ATOM 598 C C . TRP A 1 81 ? 12.570 -1.099 -16.921 1.00 85.12 81 TRP A C 1
ATOM 600 O O . TRP A 1 81 ? 13.138 -1.208 -18.008 1.00 85.12 81 TRP A O 1
ATOM 610 N N . LEU A 1 82 ? 12.514 -2.090 -16.036 1.00 90.00 82 LEU A N 1
ATOM 611 C CA . LEU A 1 82 ? 12.987 -3.431 -16.338 1.00 90.00 82 LEU A CA 1
ATOM 612 C C . LEU A 1 82 ? 12.057 -4.108 -17.365 1.00 90.00 82 LEU A C 1
ATOM 614 O O . LEU A 1 82 ? 10.866 -3.781 -17.436 1.00 90.00 82 LEU A O 1
ATOM 618 N N . PRO A 1 83 ? 12.558 -5.091 -18.137 1.00 92.94 83 PRO A N 1
ATOM 619 C CA . PRO A 1 83 ? 11.714 -5.933 -18.979 1.00 92.94 83 PRO A CA 1
ATOM 620 C C . PRO A 1 83 ? 10.585 -6.608 -18.192 1.00 92.94 83 PRO A C 1
ATOM 622 O O . PRO A 1 83 ? 10.668 -6.781 -16.974 1.00 92.94 83 PRO A O 1
ATOM 625 N N . TRP A 1 84 ? 9.548 -7.055 -18.906 1.00 92.06 84 TRP A N 1
ATOM 626 C CA . TRP A 1 84 ? 8.431 -7.779 -18.301 1.00 92.06 84 TRP A CA 1
ATOM 627 C C . TRP A 1 84 ? 8.907 -8.953 -17.441 1.00 92.06 84 TRP A C 1
ATOM 629 O O . TRP A 1 84 ? 9.671 -9.810 -17.894 1.00 92.06 84 TRP A O 1
ATOM 639 N N . SER A 1 85 ? 8.415 -8.989 -16.202 1.00 93.75 85 SER A N 1
ATOM 640 C CA . SER A 1 85 ? 8.732 -10.042 -15.242 1.00 93.75 85 SER A CA 1
ATOM 641 C C . SER A 1 85 ? 8.276 -11.412 -15.753 1.00 93.75 85 SER A C 1
ATOM 643 O O . SER A 1 85 ? 7.133 -11.592 -16.175 1.00 93.75 85 SER A O 1
ATOM 645 N N . ARG A 1 86 ? 9.164 -12.402 -15.658 1.00 95.00 86 ARG A N 1
ATOM 646 C CA . ARG A 1 86 ? 8.856 -13.825 -15.849 1.00 95.00 86 ARG A CA 1
ATOM 647 C C . ARG A 1 86 ? 8.069 -14.381 -14.651 1.00 95.00 86 ARG A C 1
ATOM 649 O O . ARG A 1 86 ? 8.123 -13.789 -13.568 1.00 95.00 86 ARG A O 1
ATOM 656 N N . PRO A 1 87 ? 7.376 -15.526 -14.792 1.00 96.31 87 PRO A N 1
ATOM 657 C CA . PRO A 1 87 ? 6.574 -16.110 -13.713 1.00 96.31 87 PRO A CA 1
ATOM 658 C C . PRO A 1 87 ? 7.323 -16.291 -12.383 1.00 96.31 87 PRO A C 1
ATOM 660 O O . PRO A 1 87 ? 6.776 -16.017 -11.315 1.00 96.31 87 PRO A O 1
ATOM 663 N N . GLU A 1 88 ? 8.590 -16.698 -12.425 1.00 95.81 88 GLU A N 1
ATOM 664 C CA . GLU A 1 88 ? 9.415 -16.925 -11.233 1.00 95.81 88 GLU A CA 1
ATOM 665 C C . GLU A 1 88 ? 9.761 -15.607 -10.531 1.00 95.81 88 GLU A C 1
ATOM 667 O O . GLU A 1 88 ? 9.797 -15.540 -9.303 1.00 95.81 88 GLU A O 1
ATOM 672 N N . GLN A 1 89 ? 9.957 -14.539 -11.308 1.00 95.06 89 GLN A N 1
ATOM 673 C CA . GLN A 1 89 ? 10.219 -13.201 -10.781 1.00 95.06 89 GLN A CA 1
ATOM 674 C C . GLN A 1 89 ? 8.966 -12.629 -10.111 1.00 95.06 89 GLN A C 1
ATOM 676 O O . GLN A 1 89 ? 9.063 -12.082 -9.015 1.00 95.06 89 GLN A O 1
ATOM 681 N N . LEU A 1 90 ? 7.786 -12.823 -10.712 1.00 95.94 90 LEU A N 1
ATOM 682 C CA . LEU A 1 90 ? 6.511 -12.443 -10.094 1.00 95.94 90 LEU A CA 1
ATOM 683 C C . LEU A 1 90 ? 6.302 -13.166 -8.762 1.00 95.94 90 LEU A C 1
ATOM 685 O O . LEU A 1 90 ? 5.932 -12.535 -7.775 1.00 95.94 90 LEU A O 1
ATOM 689 N N . ARG A 1 91 ? 6.599 -14.471 -8.703 1.00 96.00 91 ARG A N 1
ATOM 690 C CA . ARG A 1 91 ? 6.538 -15.235 -7.450 1.00 96.00 91 ARG A CA 1
ATOM 691 C C . ARG A 1 91 ? 7.479 -14.656 -6.394 1.00 96.00 91 ARG A C 1
ATOM 693 O O . ARG A 1 91 ? 7.046 -14.428 -5.272 1.00 96.00 91 ARG A O 1
ATOM 700 N N . GLY A 1 92 ? 8.728 -14.365 -6.756 1.00 94.75 92 GLY A N 1
ATOM 701 C CA . GLY A 1 92 ? 9.687 -13.731 -5.847 1.00 94.75 92 GLY A CA 1
ATOM 702 C C . GLY A 1 92 ? 9.191 -12.391 -5.292 1.00 94.75 92 GLY A C 1
ATOM 703 O O . GLY A 1 92 ? 9.289 -12.153 -4.091 1.00 94.75 92 GLY A O 1
ATOM 704 N N . GLN A 1 93 ? 8.584 -11.556 -6.138 1.00 93.44 93 GLN A N 1
ATOM 705 C CA . GLN A 1 93 ? 8.026 -10.260 -5.734 1.00 93.44 93 GLN A CA 1
ATOM 706 C C . GLN A 1 93 ? 6.817 -10.398 -4.792 1.00 93.44 93 GLN A C 1
ATOM 708 O O . GLN A 1 93 ? 6.652 -9.578 -3.884 1.00 93.44 93 GLN A O 1
ATOM 713 N N . VAL A 1 94 ? 5.976 -11.426 -4.981 1.00 94.44 94 VAL A N 1
ATOM 714 C CA . VAL A 1 94 ? 4.881 -11.752 -4.048 1.00 94.44 94 VAL A CA 1
ATOM 715 C C . VAL A 1 94 ? 5.451 -12.129 -2.683 1.00 94.44 94 VAL A C 1
ATOM 717 O O . VAL A 1 94 ? 5.060 -11.547 -1.675 1.00 94.44 94 VAL A O 1
ATOM 720 N N . GLU A 1 95 ? 6.415 -13.048 -2.653 1.00 95.00 95 GLU A N 1
ATOM 721 C CA . GLU A 1 95 ? 7.073 -13.490 -1.418 1.00 95.00 95 GLU A CA 1
ATOM 722 C C . GLU A 1 95 ? 7.775 -12.337 -0.684 1.00 95.00 95 GLU A C 1
ATOM 724 O O . GLU A 1 95 ? 7.769 -12.267 0.544 1.00 95.00 95 GLU A O 1
ATOM 729 N N . GLU A 1 96 ? 8.369 -11.402 -1.425 1.00 91.31 96 GLU A N 1
ATOM 730 C CA . GLU A 1 96 ? 8.947 -10.188 -0.855 1.00 91.31 96 GLU A CA 1
ATOM 731 C C . GLU A 1 96 ? 7.881 -9.270 -0.248 1.00 91.31 96 GLU A C 1
ATOM 733 O O . GLU A 1 96 ? 8.059 -8.808 0.877 1.00 91.31 96 GLU A O 1
ATOM 738 N N . ASN A 1 97 ? 6.751 -9.053 -0.931 1.00 90.56 97 ASN A N 1
ATOM 739 C CA . ASN A 1 97 ? 5.646 -8.252 -0.390 1.00 90.56 97 ASN A CA 1
ATOM 740 C C . ASN A 1 97 ? 5.094 -8.835 0.916 1.00 90.56 97 ASN A C 1
ATOM 742 O O . ASN A 1 97 ? 4.798 -8.072 1.830 1.00 90.56 97 ASN A O 1
ATOM 746 N N . LEU A 1 98 ? 4.998 -10.164 1.017 1.00 89.50 98 LEU A N 1
ATOM 747 C CA . LEU A 1 98 ? 4.544 -10.849 2.231 1.00 89.50 98 LEU A CA 1
ATOM 748 C C . LEU A 1 98 ? 5.532 -10.711 3.397 1.00 89.50 98 LEU A C 1
ATOM 750 O O . LEU A 1 98 ? 5.118 -10.698 4.554 1.00 89.50 98 LEU A O 1
ATOM 754 N N . ARG A 1 99 ? 6.836 -10.614 3.108 1.00 87.00 99 ARG A N 1
ATOM 755 C CA . ARG A 1 99 ? 7.891 -10.491 4.126 1.00 87.00 99 ARG A CA 1
ATOM 756 C C . ARG A 1 99 ? 8.177 -9.063 4.566 1.00 87.00 99 ARG A C 1
ATOM 758 O O . ARG A 1 99 ? 8.825 -8.904 5.599 1.00 87.00 99 ARG A O 1
ATOM 765 N N . GLN A 1 100 ? 7.777 -8.047 3.796 1.00 75.38 100 GLN A N 1
ATOM 766 C CA . GLN A 1 100 ? 8.094 -6.656 4.123 1.00 75.38 100 GLN A CA 1
ATOM 767 C C . GLN A 1 100 ? 7.593 -6.320 5.538 1.00 75.38 100 GLN A C 1
ATOM 769 O O . GLN A 1 100 ? 6.383 -6.343 5.778 1.00 75.38 100 GLN A O 1
ATOM 774 N N . PRO A 1 101 ? 8.503 -6.035 6.488 1.00 53.41 101 PRO A N 1
ATOM 775 C CA . PRO A 1 101 ? 8.125 -5.889 7.882 1.00 53.41 101 PRO A CA 1
ATOM 776 C C . PRO A 1 101 ? 7.235 -4.662 8.095 1.00 53.41 101 PRO A C 1
ATOM 778 O O . PRO A 1 101 ? 7.354 -3.637 7.417 1.00 53.41 101 PRO A O 1
ATOM 781 N N . ALA A 1 102 ? 6.360 -4.751 9.094 1.00 47.06 102 ALA A N 1
ATOM 782 C CA . ALA A 1 102 ? 5.774 -3.585 9.737 1.00 47.06 102 ALA A CA 1
ATOM 783 C C . ALA A 1 102 ? 6.862 -2.880 10.561 1.00 47.06 102 ALA A C 1
ATOM 785 O O . ALA A 1 102 ? 7.037 -3.175 11.738 1.00 47.06 102 ALA A O 1
ATOM 786 N N . GLY A 1 103 ? 7.675 -2.040 9.916 1.00 33.59 103 GLY A N 1
ATOM 787 C CA . GLY A 1 103 ? 8.721 -1.253 10.584 1.00 33.59 103 GLY A CA 1
ATOM 788 C C . GLY A 1 103 ? 8.196 -0.096 11.435 1.00 33.59 103 GLY A C 1
ATOM 789 O O . GLY A 1 103 ? 7.185 0.553 11.079 1.00 33.59 103 GLY A O 1
#

Radius of gyration: 14.35 Å; Cα contacts (8 Å, |Δi|>4): 129; chains: 1; bounding box: 34×33×33 Å

pLDDT: mean 88.64, std 11.35, range [33.59, 98.31]

Solvent-accessible surface area (backbone atoms only — not comparable to full-atom values): 6225 Å² total; per-residue (Å²): 137,68,59,32,36,44,79,64,86,95,41,92,83,41,45,64,38,60,64,67,61,36,32,50,52,55,43,51,41,43,78,71,69,52,42,74,46,83,55,39,76,77,42,51,36,100,84,43,43,45,64,44,47,50,31,54,45,44,60,84,65,62,93,75,55,43,77,47,73,44,77,52,82,44,60,53,96,89,66,48,78,50,75,87,57,50,75,68,54,42,50,50,48,51,55,47,63,74,62,59,65,69,104

Mean predicted aligned error: 4.63 Å

Secondary structure (DSSP, 8-state):
--SSBSSSTT-TTPPBPPHHHHHHHHHHHHHTT--EEE--TT-B-SS-BHHHHHHHHHPSPPTT-EEE------B-TTSPBPPPPPHHHHHHHHHHHHH----

Sequence (103 aa):
MRLTQTGAVFDDGAAPSDRGRALAVLRRAVELGVNHIDTAAFYFSSLRSANELINRALGPYPDDLVIATKVGPGRDASGDWLPWSRPEQLRGQVEENLRQPAG